Protein AF-A0A1Q7L6Z7-F1 (afdb_monomer)

Secondary structure (DSSP, 8-state):
-EEEEPPPGGG-EEEEEETTEEEEEESS-SS-SS---EEEE---S-HHHHHHHHTTS--SSSS-------PPP-GGGGGGGS-HHHHHHHHHHHHHHHHTT-

Sequence (102 aa):
LAAEGLHPTSKAKRVRFSGNQKTVIDGPFAETKELIAGFWLWQVKSMEEALEWVKRCPNPHKDEGEIEIRPVFEAADFGPELTPELREQEERLRKRAAAKKA

Structure (mmCIF, N/CA/C/O backbone):
data_AF-A0A1Q7L6Z7-F1
#
_entry.id   AF-A0A1Q7L6Z7-F1
#
loop_
_atom_site.group_PDB
_atom_site.id
_atom_site.type_symbol
_atom_site.label_atom_id
_atom_site.label_alt_id
_atom_site.label_comp_id
_atom_site.label_asym_id
_atom_site.label_entity_id
_atom_site.label_seq_id
_atom_site.pdbx_PDB_ins_code
_atom_site.Cartn_x
_atom_site.Cartn_y
_atom_site.Cartn_z
_atom_site.occupancy
_atom_site.B_iso_or_equiv
_atom_site.auth_seq_id
_atom_site.auth_comp_id
_atom_site.auth_asym_id
_atom_site.auth_atom_id
_atom_site.pdbx_PDB_model_num
ATOM 1 N N . LEU A 1 1 ? -7.164 -9.293 6.575 1.00 89.69 1 LEU A N 1
ATOM 2 C CA . LEU A 1 1 ? -8.158 -8.787 5.597 1.00 89.69 1 LEU A CA 1
ATOM 3 C C . LEU A 1 1 ? -7.873 -9.326 4.198 1.00 89.69 1 LEU A C 1
ATOM 5 O O . LEU A 1 1 ? -8.789 -9.829 3.568 1.00 89.69 1 LEU A O 1
ATOM 9 N N . ALA A 1 2 ? -6.626 -9.256 3.730 1.00 93.25 2 ALA A N 1
ATOM 10 C CA . ALA A 1 2 ? -6.158 -9.913 2.507 1.00 93.25 2 ALA A CA 1
ATOM 11 C C . ALA A 1 2 ? -4.643 -10.145 2.609 1.00 93.25 2 ALA A C 1
ATOM 13 O O . ALA A 1 2 ? -3.979 -9.428 3.361 1.00 93.25 2 ALA A O 1
ATOM 14 N N . ALA A 1 3 ? -4.108 -11.121 1.882 1.00 92.25 3 ALA A N 1
ATOM 15 C CA . ALA A 1 3 ? -2.673 -11.359 1.791 1.00 92.25 3 ALA A CA 1
ATOM 16 C C . ALA A 1 3 ? -2.371 -12.126 0.505 1.00 92.25 3 ALA A C 1
ATOM 18 O O . ALA A 1 3 ? -2.748 -13.285 0.403 1.00 92.25 3 ALA A O 1
ATOM 19 N N . GLU A 1 4 ? -1.720 -11.485 -0.464 1.00 94.00 4 GLU A N 1
ATOM 20 C CA . GLU A 1 4 ? -1.500 -12.084 -1.783 1.00 94.00 4 GLU A CA 1
ATOM 21 C C . GLU A 1 4 ? -0.127 -11.724 -2.349 1.00 94.00 4 GLU A C 1
ATOM 23 O O . GLU A 1 4 ? 0.362 -10.598 -2.202 1.00 94.00 4 GLU A O 1
ATOM 28 N N . GLY A 1 5 ? 0.479 -12.695 -3.035 1.00 91.88 5 GLY A N 1
ATOM 29 C CA . GLY A 1 5 ? 1.657 -12.481 -3.868 1.00 91.88 5 GLY A CA 1
ATOM 30 C C . GLY A 1 5 ? 1.265 -11.957 -5.248 1.00 91.88 5 GLY A C 1
ATOM 31 O O . GLY A 1 5 ? 0.221 -12.313 -5.796 1.00 91.88 5 GLY A O 1
ATOM 32 N N . LEU A 1 6 ? 2.113 -11.119 -5.832 1.00 92.56 6 LEU A N 1
ATOM 33 C CA . LEU A 1 6 ? 1.932 -10.590 -7.177 1.00 92.56 6 LEU A CA 1
ATOM 34 C C . LEU A 1 6 ? 2.806 -11.353 -8.172 1.00 92.56 6 LEU A C 1
ATOM 36 O O . LEU A 1 6 ? 3.925 -11.773 -7.879 1.00 92.56 6 LEU A O 1
ATOM 40 N N . HIS A 1 7 ? 2.302 -11.510 -9.395 1.00 92.31 7 HIS A N 1
ATOM 41 C CA . HIS A 1 7 ? 3.134 -11.980 -10.497 1.00 92.31 7 HIS A CA 1
ATOM 42 C C . HIS A 1 7 ? 4.248 -10.972 -10.828 1.00 92.31 7 HIS A C 1
ATOM 44 O O . HIS A 1 7 ? 4.091 -9.777 -10.569 1.00 92.31 7 HIS A O 1
ATOM 50 N N . PRO A 1 8 ? 5.343 -11.422 -11.476 1.00 90.06 8 PRO A N 1
ATOM 51 C CA . PRO A 1 8 ? 6.403 -10.529 -11.928 1.00 90.06 8 PRO A CA 1
ATOM 52 C C . PRO A 1 8 ? 5.861 -9.356 -12.750 1.00 90.06 8 PRO A C 1
ATOM 54 O O . PRO A 1 8 ? 4.976 -9.532 -13.591 1.00 90.06 8 PRO A O 1
ATOM 57 N N . THR A 1 9 ? 6.438 -8.166 -12.559 1.00 90.31 9 THR A N 1
ATOM 58 C CA . THR A 1 9 ? 5.991 -6.925 -13.222 1.00 90.31 9 THR A CA 1
ATOM 59 C C . THR A 1 9 ? 6.041 -6.993 -14.758 1.00 90.31 9 THR A C 1
ATOM 61 O O . THR A 1 9 ? 5.297 -6.288 -15.430 1.00 90.31 9 THR A O 1
ATOM 64 N N . SER A 1 10 ? 6.818 -7.911 -15.343 1.00 91.19 10 SER A N 1
ATOM 65 C CA . SER A 1 10 ? 6.800 -8.201 -16.786 1.00 91.19 10 SER A CA 1
ATOM 66 C C . SER A 1 10 ? 5.444 -8.704 -17.303 1.00 91.19 10 SER A C 1
ATOM 68 O O . SER A 1 10 ? 5.175 -8.620 -18.497 1.00 91.19 10 SER A O 1
ATOM 70 N N . LYS A 1 11 ? 4.566 -9.198 -16.421 1.00 93.62 11 LYS A N 1
ATOM 71 C CA . LYS A 1 11 ? 3.179 -9.576 -16.739 1.00 93.62 11 LYS A CA 1
ATOM 72 C C . LYS A 1 11 ? 2.163 -8.473 -16.418 1.00 93.62 11 LYS A C 1
ATOM 74 O O . LYS A 1 11 ? 0.969 -8.668 -16.636 1.00 93.62 11 LYS A O 1
ATOM 79 N N . ALA A 1 12 ? 2.603 -7.339 -15.876 1.00 93.31 12 ALA A N 1
ATOM 80 C CA . ALA A 1 12 ? 1.715 -6.253 -15.487 1.00 93.31 12 ALA A CA 1
ATOM 81 C C . ALA A 1 12 ? 1.263 -5.418 -16.695 1.00 93.31 12 ALA A C 1
ATOM 83 O O . ALA A 1 12 ? 1.924 -5.354 -17.732 1.00 93.31 12 ALA A O 1
ATOM 84 N N . LYS A 1 13 ? 0.138 -4.723 -16.524 1.00 94.62 13 LYS A N 1
ATOM 85 C CA . LYS A 1 13 ? -0.331 -3.650 -17.406 1.00 94.62 13 LYS A CA 1
ATOM 86 C C . LYS A 1 13 ? -0.503 -2.397 -16.557 1.00 94.62 13 LYS A C 1
ATOM 88 O O . LYS A 1 13 ? -1.080 -2.460 -15.474 1.00 94.62 13 LYS A O 1
ATOM 93 N N . ARG A 1 14 ? -0.018 -1.258 -17.036 1.00 92.69 14 ARG A N 1
ATOM 94 C CA . ARG A 1 14 ? -0.175 0.047 -16.383 1.00 92.69 14 ARG A CA 1
ATOM 95 C C . ARG A 1 14 ? -1.107 0.907 -17.216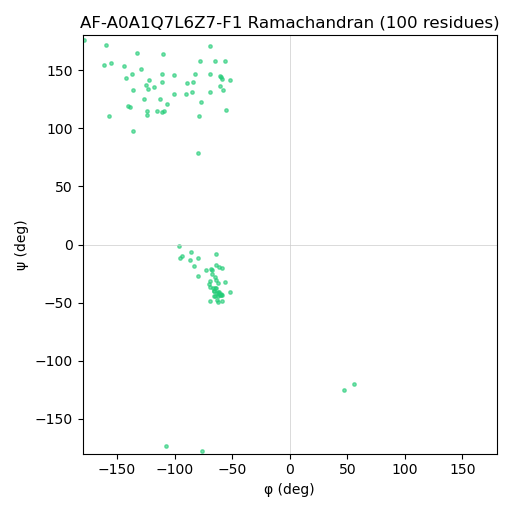 1.00 92.69 14 ARG A C 1
ATOM 97 O O . ARG A 1 14 ? -1.009 0.912 -18.436 1.00 92.69 14 ARG A O 1
ATOM 104 N N . VAL A 1 15 ? -1.985 1.659 -16.564 1.00 94.94 15 VAL A N 1
ATOM 105 C CA . VAL A 1 15 ? -2.862 2.619 -17.242 1.00 94.94 15 VAL A CA 1
ATOM 106 C C . VAL A 1 15 ? -2.428 4.022 -16.853 1.00 94.94 15 VAL A C 1
ATOM 108 O O . VAL A 1 15 ? -2.520 4.404 -15.689 1.00 94.94 15 VAL A O 1
ATOM 111 N N . ARG A 1 16 ? -1.929 4.787 -17.824 1.00 94.50 16 ARG A N 1
ATOM 112 C CA . ARG A 1 16 ? -1.591 6.201 -17.649 1.00 94.50 16 ARG A CA 1
ATOM 113 C C . ARG A 1 16 ? -2.808 7.052 -17.983 1.00 94.50 16 ARG A C 1
ATOM 115 O O . ARG A 1 16 ? -3.382 6.903 -19.059 1.00 94.50 16 ARG A O 1
ATOM 122 N N . PHE A 1 17 ? -3.145 7.967 -17.082 1.00 96.44 17 PHE A N 1
ATOM 123 C CA . PHE A 1 17 ? -4.187 8.967 -17.283 1.00 96.44 17 PHE A CA 1
ATOM 124 C C . PHE A 1 17 ? -3.539 10.305 -17.651 1.00 96.44 17 PHE A C 1
ATOM 126 O O . PHE A 1 17 ? -2.614 10.749 -16.973 1.00 96.44 17 PHE A O 1
ATOM 133 N N . SER A 1 18 ? -4.001 10.936 -18.729 1.00 95.38 18 SER A N 1
ATOM 134 C CA . SER A 1 18 ? -3.597 12.289 -19.132 1.00 95.38 18 SER A CA 1
ATOM 135 C C . SER A 1 18 ? -4.844 13.061 -19.553 1.00 95.38 18 SER A C 1
ATOM 137 O O . SER A 1 18 ? -5.380 12.862 -20.645 1.00 95.38 18 SER A O 1
ATOM 139 N N . GLY A 1 19 ? -5.384 13.861 -18.629 1.00 94.75 19 GLY A N 1
ATOM 140 C CA . GLY A 1 19 ? -6.726 14.426 -18.767 1.00 94.75 19 GLY A CA 1
ATOM 141 C C . GLY A 1 19 ? -7.766 13.320 -18.982 1.00 94.75 19 GLY A C 1
ATOM 142 O O . GLY A 1 19 ? -7.893 12.408 -18.167 1.00 94.75 19 GLY A O 1
ATOM 143 N N . ASN A 1 20 ? -8.466 13.374 -20.117 1.00 95.38 20 ASN A N 1
ATOM 144 C CA . ASN A 1 20 ? -9.470 12.373 -20.497 1.00 95.38 20 ASN A CA 1
ATOM 145 C C . ASN A 1 20 ? -8.883 11.141 -21.212 1.00 95.38 20 ASN A C 1
ATOM 147 O O . ASN A 1 20 ? -9.611 10.181 -21.474 1.00 95.38 20 ASN A O 1
ATOM 151 N N . GLN A 1 21 ? -7.586 11.144 -21.540 1.00 96.19 21 GLN A N 1
ATOM 152 C CA . GLN A 1 21 ? -6.930 10.035 -22.226 1.00 96.19 21 GLN A CA 1
ATOM 153 C C . GLN A 1 21 ? -6.478 8.951 -21.242 1.00 96.19 21 GLN A C 1
ATOM 155 O O . GLN A 1 21 ? -5.947 9.243 -20.169 1.00 96.19 21 GLN A O 1
ATOM 160 N N . LYS A 1 22 ? -6.657 7.687 -21.645 1.00 97.88 22 LYS A N 1
ATOM 161 C CA . LYS A 1 22 ? -6.209 6.493 -20.919 1.00 97.88 22 LYS A CA 1
ATOM 162 C C . LYS A 1 22 ? -5.329 5.657 -21.843 1.00 97.88 22 LYS A C 1
ATOM 164 O O . LYS A 1 22 ? -5.823 5.134 -22.838 1.00 97.88 22 LYS A O 1
ATOM 169 N N . THR A 1 23 ? -4.052 5.516 -21.509 1.00 96.94 23 THR A N 1
ATOM 170 C CA . THR A 1 23 ? -3.089 4.741 -22.304 1.00 96.94 23 THR A CA 1
ATOM 171 C C . THR A 1 23 ? -2.652 3.511 -21.529 1.00 96.94 23 THR A C 1
ATOM 173 O O . THR A 1 23 ? -2.170 3.632 -20.402 1.00 96.94 23 THR A O 1
ATOM 176 N N . VAL A 1 24 ? -2.805 2.332 -22.132 1.00 96.44 24 VAL A N 1
ATOM 177 C CA . VAL A 1 24 ? -2.303 1.072 -21.574 1.00 96.44 24 VAL A CA 1
ATOM 178 C C . VAL A 1 24 ? -0.843 0.898 -21.976 1.00 96.44 24 VAL A C 1
ATOM 180 O O . VAL A 1 24 ? -0.488 1.069 -23.138 1.00 96.44 24 VAL A O 1
ATOM 183 N N . ILE A 1 25 ? -0.001 0.583 -21.000 1.00 94.44 25 ILE A N 1
ATOM 184 C CA . ILE A 1 25 ? 1.436 0.386 -21.153 1.00 94.44 25 ILE A CA 1
ATOM 185 C C . ILE A 1 25 ? 1.772 -0.977 -20.563 1.00 94.44 25 ILE A C 1
ATOM 187 O O . ILE A 1 25 ? 1.470 -1.247 -19.397 1.00 94.44 25 ILE A O 1
ATOM 191 N N . ASP A 1 26 ? 2.411 -1.820 -21.360 1.00 93.81 26 ASP A N 1
ATOM 192 C CA . ASP A 1 26 ? 2.868 -3.126 -20.905 1.00 93.81 26 ASP A CA 1
ATOM 193 C C . ASP A 1 26 ? 4.020 -2.981 -19.906 1.00 93.81 26 ASP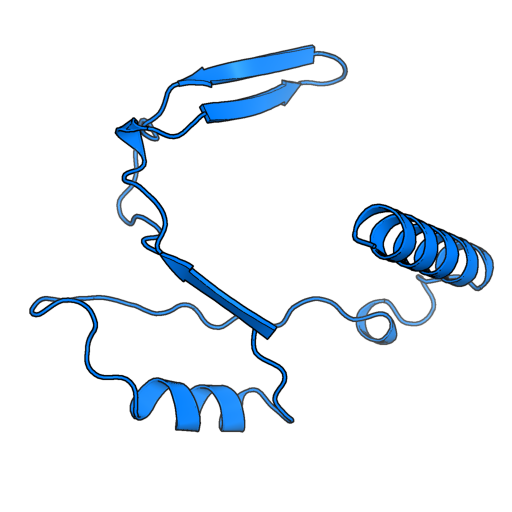 A C 1
ATOM 195 O O . ASP A 1 26 ? 4.800 -2.025 -19.952 1.00 93.81 26 ASP A O 1
ATOM 199 N N . GLY A 1 27 ? 4.075 -3.900 -18.945 1.00 87.81 27 GLY A N 1
ATOM 200 C CA . GLY A 1 27 ? 5.184 -3.996 -18.010 1.00 87.81 27 GLY A CA 1
ATOM 201 C C . GLY A 1 27 ? 6.481 -4.479 -18.678 1.00 87.81 27 GLY A C 1
ATOM 202 O O . GLY A 1 27 ? 6.460 -4.941 -19.820 1.00 87.81 27 GLY A O 1
ATOM 203 N N . PRO A 1 28 ? 7.615 -4.422 -17.959 1.00 88.75 28 PRO A N 1
ATOM 204 C CA . PRO A 1 28 ? 7.759 -3.936 -16.586 1.00 88.75 28 PRO A CA 1
ATOM 205 C C . PRO A 1 28 ? 7.715 -2.398 -16.493 1.00 88.75 28 PRO A C 1
ATOM 207 O O . PRO A 1 28 ? 7.514 -1.679 -17.476 1.00 88.75 28 PRO A O 1
ATOM 210 N N . PHE A 1 29 ? 7.892 -1.858 -15.289 1.00 80.94 29 PHE A N 1
ATOM 211 C CA . PHE A 1 29 ? 8.351 -0.474 -15.176 1.00 80.94 29 PHE A CA 1
ATOM 212 C C . PHE A 1 29 ? 9.707 -0.317 -15.886 1.00 80.94 29 PHE A C 1
ATOM 214 O O . PHE A 1 29 ? 10.538 -1.217 -15.835 1.00 80.94 29 PHE A O 1
ATOM 221 N N . ALA A 1 30 ? 9.915 0.821 -16.556 1.00 73.50 30 ALA A N 1
ATOM 222 C CA . ALA A 1 30 ? 11.151 1.080 -17.299 1.00 73.50 30 ALA A CA 1
ATOM 223 C C . ALA A 1 30 ? 12.366 1.273 -16.372 1.00 73.50 30 ALA A C 1
ATOM 225 O O . ALA A 1 30 ? 13.473 0.896 -16.733 1.00 73.50 30 ALA A O 1
ATOM 226 N N . GLU A 1 31 ? 12.144 1.808 -15.169 1.00 71.12 31 GLU A N 1
ATOM 227 C CA . GLU A 1 31 ? 13.149 1.966 -14.121 1.00 71.12 31 GLU A CA 1
ATOM 228 C C . GLU A 1 31 ? 12.515 1.600 -12.780 1.00 71.12 31 GLU A C 1
ATOM 230 O O . GLU A 1 31 ? 11.552 2.241 -12.353 1.00 71.12 31 GLU A O 1
ATOM 235 N N . THR A 1 32 ? 13.036 0.572 -12.115 1.00 67.88 32 THR A N 1
ATOM 236 C CA . THR A 1 32 ? 12.687 0.249 -10.725 1.00 67.88 32 THR A CA 1
ATOM 237 C C . THR A 1 32 ? 13.931 -0.197 -9.996 1.00 67.88 32 THR A C 1
ATOM 239 O O . THR A 1 32 ? 14.534 -1.199 -10.375 1.00 67.88 32 THR A O 1
ATOM 242 N N . LYS A 1 33 ? 14.292 0.536 -8.942 1.00 73.25 33 LYS A N 1
ATOM 243 C CA . LYS A 1 33 ? 15.282 0.069 -7.967 1.00 73.25 33 LYS A CA 1
ATOM 244 C C . LYS A 1 33 ? 14.712 -1.073 -7.123 1.00 73.25 33 LYS A C 1
ATOM 246 O O . LYS A 1 33 ? 15.432 -2.005 -6.801 1.00 73.25 33 LYS A O 1
ATOM 251 N N . GLU A 1 34 ? 13.409 -1.025 -6.852 1.00 80.56 34 GLU A N 1
ATOM 252 C CA . GLU A 1 34 ? 12.691 -1.967 -5.992 1.00 80.56 34 GLU A CA 1
ATOM 253 C C . GLU A 1 34 ? 11.348 -2.347 -6.628 1.00 80.56 34 GLU A C 1
ATOM 255 O O . GLU A 1 34 ? 10.718 -1.543 -7.325 1.00 80.56 34 GLU A O 1
ATOM 260 N N . LEU A 1 35 ? 10.911 -3.588 -6.408 1.00 85.81 35 LEU A N 1
ATOM 261 C CA . LEU A 1 35 ? 9.668 -4.137 -6.947 1.00 85.81 35 LEU A CA 1
ATOM 262 C C . LEU A 1 35 ? 8.789 -4.676 -5.820 1.00 85.81 35 LEU A C 1
ATOM 264 O O . LEU A 1 35 ? 9.256 -5.396 -4.944 1.00 85.81 35 LEU A O 1
ATOM 268 N N . ILE A 1 36 ? 7.490 -4.387 -5.894 1.00 89.00 36 ILE A N 1
ATOM 269 C CA . ILE A 1 36 ? 6.504 -4.909 -4.944 1.00 89.00 36 ILE A CA 1
ATOM 270 C C . ILE A 1 36 ? 6.164 -6.354 -5.326 1.00 89.00 36 ILE A C 1
ATOM 272 O O . ILE A 1 36 ? 5.519 -6.599 -6.347 1.00 89.00 36 ILE A O 1
ATOM 276 N N . ALA A 1 37 ? 6.589 -7.305 -4.494 1.00 89.44 37 ALA A N 1
ATOM 277 C CA . ALA A 1 37 ? 6.343 -8.735 -4.695 1.00 89.44 37 ALA A CA 1
ATOM 278 C C . ALA A 1 37 ? 4.960 -9.198 -4.203 1.00 89.44 37 ALA A C 1
ATOM 280 O O . ALA A 1 37 ? 4.483 -10.259 -4.600 1.00 89.44 37 ALA A O 1
ATOM 281 N N . GLY A 1 38 ? 4.305 -8.425 -3.339 1.00 91.56 38 GLY A N 1
ATOM 282 C CA . GLY A 1 38 ? 3.059 -8.807 -2.680 1.00 91.56 38 GLY A CA 1
ATOM 283 C C . GLY A 1 38 ? 2.540 -7.699 -1.777 1.00 91.56 38 GLY A C 1
ATOM 284 O O . GLY A 1 38 ? 3.191 -6.670 -1.607 1.00 91.56 38 GLY A O 1
ATOM 285 N N . PHE A 1 39 ? 1.368 -7.917 -1.189 1.00 93.94 39 PHE A N 1
ATOM 286 C CA . PHE A 1 39 ? 0.841 -7.033 -0.155 1.00 93.94 39 PHE A CA 1
ATOM 287 C C . PHE A 1 39 ? 0.078 -7.823 0.903 1.00 93.94 39 PHE A C 1
ATOM 289 O O . PHE A 1 39 ? -0.519 -8.867 0.623 1.00 93.94 39 PHE A O 1
ATOM 296 N N . TRP A 1 40 ? 0.030 -7.260 2.105 1.00 94.31 40 TRP A N 1
ATOM 297 C CA . TRP A 1 40 ? -0.872 -7.689 3.162 1.00 94.31 40 TRP A CA 1
ATOM 298 C C . TRP A 1 40 ? -1.744 -6.521 3.590 1.00 94.31 40 TRP A C 1
ATOM 300 O O . TRP A 1 40 ? -1.292 -5.382 3.664 1.00 94.31 40 TRP A O 1
ATOM 310 N N . LEU A 1 41 ? -3.007 -6.817 3.879 1.00 96.06 41 LEU A N 1
ATOM 311 C CA . LEU A 1 41 ? -3.931 -5.874 4.485 1.00 96.06 41 LEU A CA 1
ATOM 312 C C . LEU A 1 41 ? -4.326 -6.389 5.867 1.00 96.06 41 LEU A C 1
ATOM 314 O O . LEU A 1 41 ? -4.985 -7.435 6.015 1.00 96.06 41 LEU A O 1
ATOM 318 N N . TRP A 1 42 ? -3.916 -5.633 6.875 1.00 95.12 42 TRP A N 1
ATOM 319 C CA . TRP A 1 42 ? -4.106 -5.940 8.283 1.00 95.12 42 TRP A CA 1
ATOM 320 C C . TRP A 1 42 ? -5.091 -4.970 8.922 1.00 95.12 42 TRP A C 1
ATOM 322 O O . TRP A 1 42 ? -5.148 -3.803 8.553 1.00 95.12 42 TRP A O 1
ATOM 332 N N . GLN A 1 43 ? -5.851 -5.475 9.892 1.00 95.75 43 GLN A N 1
ATOM 333 C CA . GLN A 1 43 ? -6.538 -4.645 10.872 1.00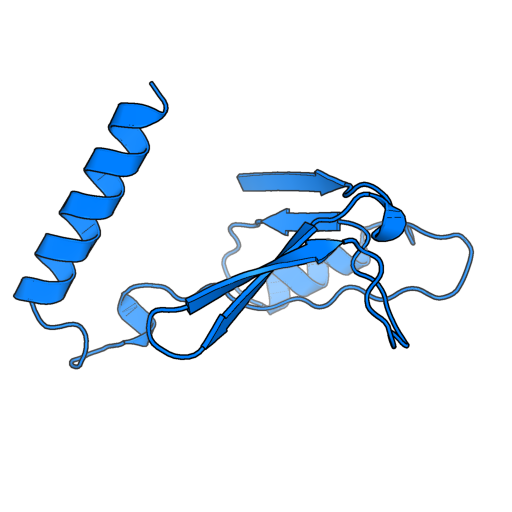 95.75 43 GLN A CA 1
ATOM 334 C C . GLN A 1 43 ? -5.820 -4.875 12.195 1.00 95.75 43 GLN A C 1
ATOM 336 O O . GLN A 1 43 ? -5.827 -5.991 12.710 1.00 95.75 43 GLN A O 1
ATOM 341 N N . VAL A 1 44 ? -5.185 -3.833 12.706 1.00 96.00 44 VAL A N 1
ATOM 342 C CA . VAL A 1 44 ? -4.457 -3.830 13.978 1.00 96.00 44 VAL A CA 1
ATOM 343 C C . VAL A 1 44 ? -4.873 -2.598 14.770 1.00 96.00 44 VAL A C 1
ATOM 345 O O . VAL A 1 44 ? -5.502 -1.690 14.226 1.00 96.00 44 VAL A O 1
ATOM 348 N N . LYS A 1 45 ? -4.559 -2.577 16.061 1.00 95.50 45 LYS A N 1
ATOM 349 C CA . LYS A 1 45 ? -4.905 -1.487 16.975 1.00 95.50 45 LYS A CA 1
ATOM 350 C C . LYS A 1 45 ? -3.962 -0.295 16.843 1.00 95.50 45 LYS A C 1
ATOM 352 O O . LYS A 1 45 ? -4.372 0.816 17.157 1.00 95.50 45 LYS A O 1
ATOM 357 N N . SER A 1 46 ? -2.715 -0.516 16.417 1.00 96.06 46 SER A N 1
ATOM 358 C CA . SER A 1 46 ? -1.727 0.550 16.233 1.00 96.06 46 SER A CA 1
ATOM 359 C C . SER A 1 46 ? -0.578 0.151 15.297 1.00 96.06 46 SER A C 1
ATOM 361 O O . SER A 1 46 ? -0.444 -1.011 14.901 1.00 96.06 46 SER A O 1
ATOM 363 N N . MET A 1 47 ? 0.270 1.127 14.954 1.00 96.75 47 MET A N 1
ATOM 364 C CA . MET A 1 47 ? 1.494 0.894 14.181 1.00 96.75 47 MET A CA 1
ATOM 365 C C . MET A 1 47 ? 2.486 0.012 14.950 1.00 96.75 47 MET A C 1
ATOM 367 O O . MET A 1 47 ? 3.120 -0.861 14.366 1.00 96.75 47 MET A O 1
ATOM 371 N N . GLU A 1 48 ? 2.592 0.185 16.265 1.00 97.69 48 GLU A N 1
ATOM 372 C CA . GLU A 1 48 ? 3.465 -0.619 17.123 1.00 97.69 48 GLU A CA 1
ATOM 373 C C . GLU A 1 48 ? 3.069 -2.096 17.069 1.00 97.69 48 GLU A C 1
ATOM 375 O O . GLU A 1 48 ? 3.934 -2.950 16.887 1.00 97.69 48 GLU A O 1
ATOM 380 N N . GLU A 1 49 ? 1.766 -2.397 17.119 1.00 97.12 49 GLU A N 1
ATOM 381 C CA . GLU A 1 49 ? 1.275 -3.766 16.946 1.00 97.12 49 GLU A CA 1
ATOM 382 C C . GLU A 1 49 ? 1.648 -4.319 15.558 1.00 97.12 49 GLU A C 1
ATOM 384 O O . GLU A 1 49 ? 2.125 -5.450 15.457 1.00 97.12 49 GLU A O 1
ATOM 389 N N . ALA A 1 50 ? 1.512 -3.525 14.486 1.00 96.88 50 ALA A N 1
ATOM 390 C CA . ALA A 1 50 ? 1.936 -3.941 13.143 1.0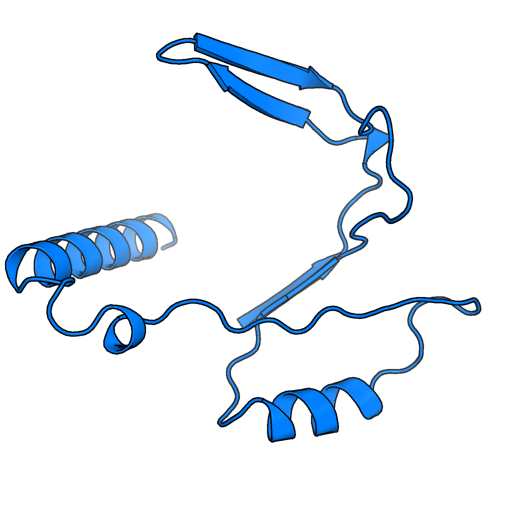0 96.88 50 ALA A CA 1
ATOM 391 C C . ALA A 1 50 ? 3.434 -4.289 13.090 1.00 96.88 50 ALA A C 1
ATOM 393 O O . ALA A 1 50 ? 3.826 -5.299 12.500 1.00 96.88 50 ALA A O 1
ATOM 394 N N . LEU A 1 51 ? 4.270 -3.468 13.732 1.00 96.62 51 LEU A N 1
ATOM 395 C CA . LEU A 1 51 ? 5.719 -3.656 13.793 1.00 96.62 51 LEU A CA 1
ATOM 396 C C . LEU A 1 51 ? 6.114 -4.874 14.637 1.00 96.62 51 LEU A C 1
ATOM 398 O O . LEU A 1 51 ? 7.065 -5.580 14.303 1.00 96.62 51 LEU A O 1
ATOM 402 N N . GLU A 1 52 ? 5.404 -5.151 15.728 1.00 95.94 52 GLU A N 1
ATOM 403 C CA . GLU A 1 52 ? 5.608 -6.373 16.510 1.00 95.94 52 GLU A CA 1
ATOM 404 C C . GLU A 1 52 ? 5.251 -7.626 15.710 1.00 95.94 52 GLU A C 1
ATOM 406 O O . GLU A 1 52 ? 5.946 -8.641 15.808 1.00 95.94 52 GLU A O 1
ATOM 411 N N . TRP A 1 53 ? 4.197 -7.555 14.896 1.00 94.19 53 TRP A N 1
ATOM 412 C CA . TRP A 1 53 ? 3.795 -8.652 14.024 1.00 94.19 53 TRP A CA 1
ATOM 413 C C . TRP A 1 53 ? 4.786 -8.893 12.890 1.00 94.19 53 TRP A C 1
ATOM 415 O O . TRP A 1 53 ? 5.204 -10.036 12.699 1.00 94.19 53 TRP A O 1
ATOM 425 N N . VAL A 1 54 ? 5.208 -7.851 12.164 1.00 93.56 54 VAL A N 1
ATOM 426 C CA . VAL A 1 54 ? 6.095 -8.024 10.999 1.00 93.56 54 VAL A CA 1
ATOM 427 C C . VAL A 1 54 ? 7.443 -8.633 11.384 1.00 93.56 54 VAL A C 1
ATOM 429 O O . VAL A 1 54 ? 7.974 -9.455 10.646 1.00 93.56 54 VAL A O 1
ATOM 432 N N . LYS A 1 55 ? 7.959 -8.327 12.582 1.00 92.75 55 LYS A N 1
ATOM 433 C CA . LYS A 1 55 ? 9.218 -8.890 13.102 1.00 92.75 55 LYS A CA 1
ATOM 434 C C . LYS A 1 55 ? 9.168 -10.403 13.332 1.00 92.75 55 LYS A C 1
ATOM 436 O O . LYS A 1 55 ? 10.213 -11.029 13.469 1.00 92.75 55 LYS A O 1
ATOM 441 N N . ARG A 1 56 ? 7.971 -10.995 13.396 1.00 90.94 56 ARG A N 1
ATOM 442 C CA . ARG A 1 56 ? 7.777 -12.451 13.496 1.00 90.94 56 ARG A CA 1
ATOM 443 C C . ARG A 1 56 ? 7.751 -13.125 12.127 1.00 90.94 56 ARG A C 1
ATOM 445 O O . ARG A 1 56 ? 7.798 -14.351 12.062 1.00 90.94 56 ARG A O 1
ATOM 452 N N . CYS A 1 57 ? 7.632 -12.353 11.048 1.00 84.44 57 CYS A N 1
ATOM 453 C CA . CYS A 1 57 ? 7.647 -12.894 9.702 1.00 84.44 57 CYS A CA 1
ATOM 454 C C . CYS A 1 57 ? 9.053 -13.414 9.373 1.00 84.44 57 CYS A C 1
ATOM 456 O O . CYS A 1 57 ? 10.025 -12.678 9.563 1.00 84.44 57 CYS A O 1
ATOM 458 N N . PRO A 1 58 ? 9.197 -14.647 8.853 1.00 81.44 58 PRO A N 1
ATOM 459 C CA . PRO A 1 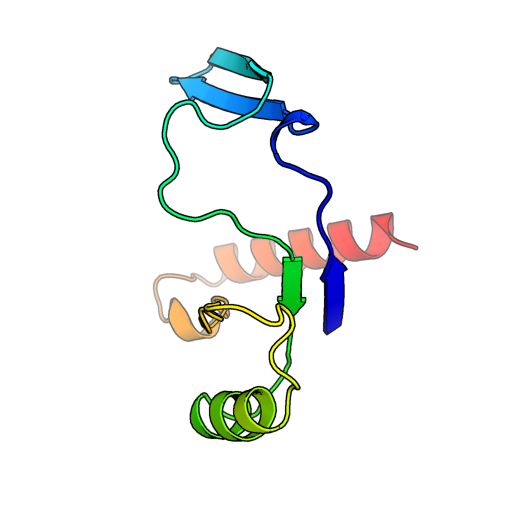58 ? 10.468 -15.060 8.274 1.00 81.44 58 PRO A CA 1
ATOM 460 C C . PRO A 1 58 ? 10.818 -14.118 7.120 1.00 81.44 58 PRO A C 1
ATOM 462 O O . PRO A 1 58 ? 9.916 -13.687 6.400 1.00 81.44 58 PRO A O 1
ATOM 465 N N . ASN A 1 59 ? 12.105 -13.811 6.929 1.00 77.00 59 ASN A N 1
ATOM 466 C CA . ASN A 1 59 ? 12.522 -13.034 5.764 1.00 77.00 59 ASN A CA 1
ATOM 467 C C . ASN A 1 59 ? 12.021 -13.759 4.492 1.00 77.00 59 ASN A C 1
ATOM 469 O O . ASN A 1 59 ? 12.406 -14.915 4.274 1.00 77.00 59 ASN A O 1
ATOM 473 N N . PRO A 1 60 ? 11.114 -13.147 3.702 1.00 67.88 60 PRO A N 1
ATOM 474 C CA . PRO A 1 60 ? 10.463 -13.823 2.581 1.00 67.88 60 PRO A CA 1
ATOM 475 C C . PRO A 1 60 ? 11.437 -14.154 1.444 1.00 67.88 60 PRO A C 1
ATOM 477 O O . PRO A 1 60 ? 11.186 -15.076 0.666 1.00 67.88 60 PRO A O 1
ATOM 480 N N . HIS A 1 61 ? 12.563 -13.447 1.370 1.00 66.75 61 HIS A N 1
ATOM 481 C CA . HIS A 1 61 ? 13.636 -13.692 0.419 1.00 66.75 61 HIS A CA 1
ATOM 482 C C . HIS A 1 61 ? 14.889 -14.046 1.226 1.00 66.75 61 HIS A C 1
ATOM 484 O O . HIS A 1 61 ? 15.162 -13.435 2.246 1.00 66.75 61 HIS A O 1
ATOM 490 N N . LYS A 1 62 ? 15.654 -15.073 0.842 1.00 68.00 62 LYS A N 1
ATOM 491 C CA . LYS A 1 62 ? 16.880 -15.451 1.585 1.00 68.00 62 LYS A CA 1
ATOM 492 C C . LYS A 1 62 ? 17.968 -14.360 1.552 1.00 68.00 62 LYS A C 1
ATOM 494 O O . LYS A 1 62 ? 18.962 -14.487 2.260 1.00 68.00 62 LYS A O 1
ATOM 499 N N . ASP A 1 63 ? 17.738 -13.327 0.748 1.00 77.38 63 ASP A N 1
ATOM 500 C CA . ASP A 1 63 ? 18.572 -12.157 0.518 1.00 77.38 63 AS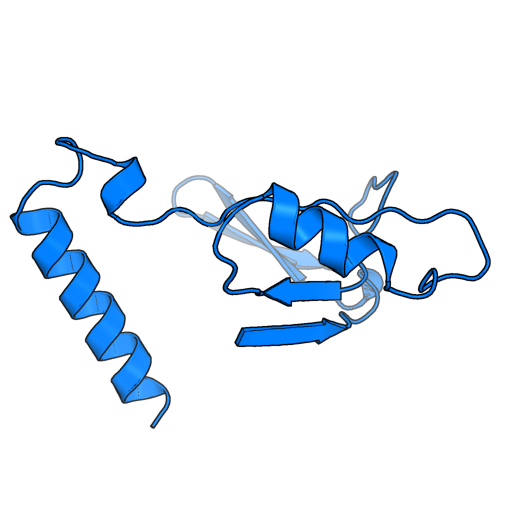P A CA 1
ATOM 501 C C . ASP A 1 63 ? 17.951 -10.908 1.183 1.00 77.38 63 ASP A C 1
ATOM 503 O O . ASP A 1 63 ? 16.970 -10.996 1.929 1.00 77.38 63 ASP A O 1
ATOM 507 N N . GLU A 1 64 ? 18.527 -9.731 0.937 1.00 80.50 64 GLU A N 1
ATOM 508 C CA . GLU A 1 64 ? 17.980 -8.460 1.420 1.00 80.50 64 GLU A CA 1
ATOM 509 C C . GLU A 1 64 ? 16.570 -8.211 0.863 1.00 80.50 64 GLU A C 1
ATOM 511 O O . GLU A 1 64 ? 16.284 -8.440 -0.315 1.00 80.50 64 GLU A O 1
ATOM 516 N N . GLY A 1 65 ? 15.673 -7.748 1.729 1.00 81.81 65 GLY A N 1
ATOM 517 C CA . GLY A 1 65 ? 14.293 -7.447 1.386 1.00 81.81 65 GLY A CA 1
ATOM 518 C C . GLY A 1 65 ? 13.666 -6.535 2.429 1.00 81.81 65 GLY A C 1
ATOM 519 O O . GLY A 1 65 ? 14.075 -6.521 3.590 1.00 81.81 65 GLY A O 1
ATOM 520 N N . GLU A 1 66 ? 12.660 -5.777 2.007 1.00 88.31 66 GLU A N 1
ATOM 521 C CA . GLU A 1 66 ? 12.005 -4.773 2.839 1.00 88.31 66 GLU A CA 1
ATOM 522 C C . GLU A 1 66 ? 10.485 -4.947 2.818 1.00 88.31 66 GLU A C 1
ATOM 524 O O . GLU A 1 66 ? 9.899 -5.428 1.845 1.00 88.31 66 GLU A O 1
ATOM 529 N N . ILE A 1 67 ? 9.837 -4.543 3.912 1.00 91.25 67 ILE A N 1
ATOM 530 C CA . ILE A 1 67 ? 8.380 -4.437 4.011 1.00 91.25 67 ILE A CA 1
ATOM 531 C C . ILE A 1 67 ? 8.056 -3.002 4.422 1.00 91.25 67 ILE A C 1
ATOM 533 O O . ILE A 1 67 ? 8.320 -2.602 5.556 1.00 91.25 67 ILE A O 1
ATOM 537 N N . GLU A 1 68 ? 7.447 -2.239 3.514 1.00 94.00 68 GLU A N 1
ATOM 538 C CA . GLU A 1 68 ? 6.847 -0.945 3.843 1.00 94.00 68 GLU A CA 1
ATOM 539 C C . GLU A 1 68 ? 5.504 -1.182 4.545 1.00 94.00 68 GLU A C 1
ATOM 541 O O . GLU A 1 68 ? 4.597 -1.809 3.991 1.00 94.00 68 GLU A O 1
ATOM 546 N N . ILE A 1 69 ? 5.357 -0.659 5.763 1.00 96.06 69 ILE A N 1
ATOM 547 C CA . ILE A 1 69 ? 4.086 -0.670 6.492 1.00 96.06 69 ILE A CA 1
ATOM 548 C C . ILE A 1 69 ? 3.515 0.739 6.473 1.00 96.06 69 ILE A C 1
ATOM 550 O O . ILE A 1 69 ? 4.130 1.679 6.976 1.00 96.06 69 ILE A O 1
ATOM 554 N N . ARG A 1 70 ? 2.309 0.877 5.919 1.00 97.19 70 ARG A N 1
ATOM 555 C CA . ARG A 1 70 ? 1.631 2.165 5.790 1.00 97.19 70 ARG A CA 1
ATOM 556 C C . ARG A 1 70 ? 0.156 2.058 6.182 1.00 97.19 70 ARG A C 1
ATOM 558 O O . ARG A 1 70 ? -0.514 1.135 5.714 1.00 97.19 70 ARG A O 1
ATOM 565 N N . PRO A 1 71 ? -0.368 2.985 7.006 1.00 96.38 71 PRO A N 1
ATOM 566 C CA . PRO A 1 71 ? -1.793 3.043 7.302 1.00 96.38 71 PRO A CA 1
ATOM 567 C C . PRO A 1 71 ? -2.618 3.283 6.036 1.00 96.38 71 PRO A C 1
ATOM 569 O O . PRO A 1 71 ? -2.206 4.016 5.131 1.00 96.38 71 PRO A O 1
ATOM 572 N N . VAL A 1 72 ? -3.799 2.673 5.986 1.00 95.81 72 VAL A N 1
ATOM 573 C CA . VAL A 1 72 ? -4.828 3.009 4.999 1.00 95.81 72 VAL A CA 1
ATOM 574 C C . VAL A 1 72 ? -5.692 4.113 5.590 1.00 95.81 72 VAL A C 1
ATOM 576 O O . VAL A 1 72 ? -6.028 4.046 6.766 1.00 95.81 72 VAL A O 1
ATOM 579 N N . PHE A 1 73 ? -6.059 5.101 4.773 1.00 92.31 73 PHE A N 1
ATOM 580 C CA . PHE A 1 73 ? -6.946 6.175 5.205 1.00 92.31 73 PHE A CA 1
ATOM 581 C C . PHE A 1 73 ? -8.296 5.644 5.698 1.00 92.31 73 PHE A C 1
ATOM 583 O O . PHE A 1 73 ? -8.969 4.871 5.007 1.00 92.31 73 PHE A O 1
ATOM 590 N N . GLU A 1 74 ? -8.723 6.143 6.848 1.00 88.38 74 GLU A N 1
ATOM 591 C CA . GLU A 1 74 ? -10.055 5.973 7.403 1.00 88.38 74 GLU A CA 1
ATOM 592 C C . GLU A 1 74 ? -10.833 7.294 7.371 1.00 88.38 74 GLU A C 1
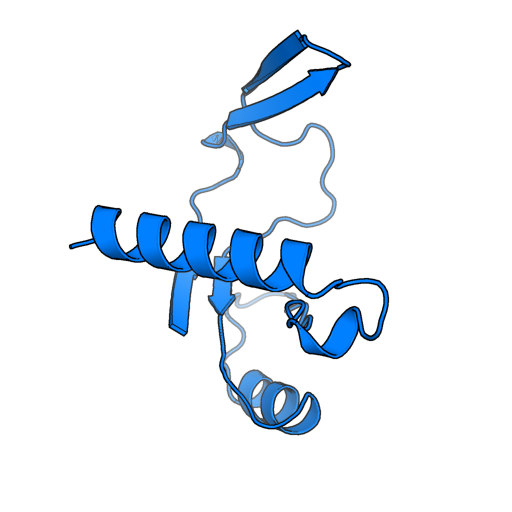ATOM 594 O O . GLU A 1 74 ? -10.281 8.379 7.204 1.00 88.38 74 GLU A O 1
ATOM 599 N N . ALA A 1 75 ? -12.156 7.219 7.545 1.00 86.44 75 ALA A N 1
ATOM 600 C CA . ALA A 1 75 ? -13.019 8.402 7.536 1.00 86.44 75 ALA A CA 1
ATOM 601 C C . ALA A 1 75 ? -12.596 9.455 8.579 1.00 86.44 75 ALA A C 1
ATOM 603 O O . ALA A 1 75 ? -12.751 10.653 8.346 1.00 86.44 75 ALA A O 1
ATOM 604 N N . ALA A 1 76 ? -12.041 9.008 9.710 1.00 86.44 76 ALA A N 1
ATOM 605 C CA . ALA A 1 76 ? -11.552 9.878 10.772 1.00 86.44 76 ALA A CA 1
ATOM 606 C C . ALA A 1 76 ? -10.377 10.769 10.329 1.00 86.44 76 ALA A C 1
ATOM 608 O O . ALA A 1 76 ? -10.279 11.901 10.801 1.00 86.44 76 ALA A O 1
ATOM 609 N N . ASP A 1 77 ? -9.546 10.315 9.385 1.00 90.81 77 ASP A N 1
ATOM 610 C CA . ASP A 1 77 ? -8.350 11.044 8.936 1.00 90.81 77 ASP A CA 1
ATOM 611 C C . ASP A 1 77 ? -8.684 12.326 8.162 1.00 90.81 77 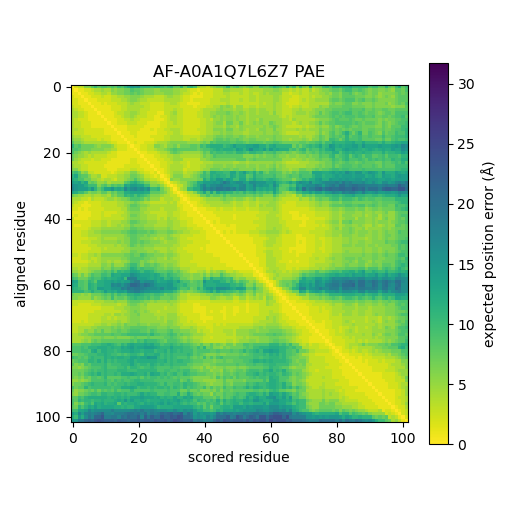ASP A C 1
ATOM 613 O O . ASP A 1 77 ? -7.863 13.235 8.058 1.00 90.81 77 ASP A O 1
ATOM 617 N N . PHE A 1 78 ? -9.900 12.418 7.622 1.00 89.62 78 PHE A N 1
ATOM 618 C CA . PHE A 1 78 ? -10.358 13.564 6.835 1.00 89.62 78 PHE A CA 1
ATOM 619 C C . PHE A 1 78 ? -11.108 14.611 7.671 1.00 89.62 78 PHE A C 1
ATOM 621 O O . PHE A 1 78 ? -11.396 15.701 7.178 1.00 89.62 78 PHE A O 1
ATOM 628 N N . GLY A 1 79 ? -11.436 14.301 8.931 1.00 88.88 79 GLY A N 1
ATOM 629 C CA . GLY A 1 79 ? -12.060 15.230 9.873 1.00 88.88 79 GLY A CA 1
ATOM 630 C C . GLY A 1 79 ? -13.263 16.005 9.293 1.00 88.88 79 GLY A C 1
ATOM 631 O O . GLY A 1 79 ? -14.227 15.381 8.835 1.00 88.88 79 GLY A O 1
ATOM 632 N N . PRO A 1 80 ? -13.257 17.354 9.339 1.00 88.19 80 PRO A N 1
ATOM 633 C CA . PRO A 1 80 ? -14.367 18.175 8.852 1.00 88.19 80 PRO A CA 1
ATOM 634 C C . PRO A 1 80 ? -14.478 18.226 7.320 1.00 88.19 80 PRO A C 1
ATOM 636 O O . PRO A 1 80 ? -15.571 18.477 6.818 1.00 88.19 80 PRO A O 1
ATOM 639 N N . GLU A 1 81 ? -13.396 17.953 6.582 1.00 91.50 81 GLU A N 1
ATOM 640 C CA . GLU A 1 81 ? -13.392 17.962 5.109 1.00 91.50 81 GLU A CA 1
ATOM 641 C C . GLU A 1 81 ? -14.239 16.825 4.532 1.00 91.50 81 GLU A C 1
ATOM 643 O O . GLU A 1 81 ? -14.797 16.928 3.439 1.00 91.50 81 GLU A O 1
ATOM 648 N N . LEU A 1 82 ? -14.402 15.741 5.295 1.00 90.00 82 LEU A N 1
ATOM 649 C CA . LEU A 1 82 ? -15.389 14.717 4.999 1.00 90.00 82 LEU A CA 1
ATOM 650 C C . LEU A 1 82 ? -16.768 15.185 5.478 1.00 90.00 82 LEU A C 1
ATOM 652 O O . LEU A 1 82 ? -17.251 14.777 6.544 1.00 90.00 82 LEU A O 1
ATOM 656 N N . THR A 1 83 ? -17.380 16.063 4.679 1.00 92.50 83 THR A N 1
ATOM 657 C CA . THR A 1 83 ? -18.719 16.611 4.934 1.00 92.50 83 THR A CA 1
ATOM 658 C C . THR A 1 83 ? -19.761 15.493 5.081 1.00 92.50 83 THR A C 1
ATOM 660 O O . THR A 1 83 ? -19.543 14.376 4.594 1.00 92.50 83 THR A O 1
ATOM 663 N N . PRO A 1 84 ? -20.910 15.746 5.735 1.00 91.25 84 PRO A N 1
ATOM 664 C CA . PRO A 1 84 ? -21.976 14.750 5.863 1.00 91.25 84 PRO A CA 1
ATOM 665 C C . PRO A 1 84 ? -22.390 14.128 4.520 1.00 91.25 84 PRO A C 1
ATOM 667 O O . PRO A 1 84 ? -22.524 12.911 4.417 1.00 91.25 84 PRO A O 1
ATOM 670 N N . GLU A 1 85 ? -22.485 14.938 3.465 1.00 92.94 85 GLU A N 1
ATOM 671 C CA . GLU A 1 85 ? -22.849 14.491 2.117 1.00 92.94 85 GLU A CA 1
ATOM 672 C C . GLU A 1 85 ? -21.786 13.556 1.524 1.00 92.94 85 GLU A C 1
ATOM 674 O O . GLU A 1 85 ? -22.114 12.546 0.892 1.00 92.94 85 GLU A O 1
ATOM 679 N N . LEU A 1 86 ? -20.502 13.862 1.747 1.00 91.62 86 LEU A N 1
ATOM 680 C CA . LEU A 1 86 ? -19.397 13.008 1.316 1.00 91.62 86 LEU A CA 1
ATOM 681 C C . LEU A 1 86 ? -19.380 11.679 2.080 1.00 91.62 86 LEU A C 1
ATOM 683 O O . LEU A 1 86 ? -19.126 10.646 1.460 1.00 91.62 86 LEU A O 1
ATOM 687 N N . ARG A 1 87 ? -19.716 11.671 3.380 1.00 87.19 87 ARG A N 1
ATOM 688 C CA . ARG A 1 87 ? -19.861 10.429 4.169 1.00 87.19 87 ARG A CA 1
ATOM 689 C C . ARG A 1 87 ? -20.974 9.549 3.623 1.00 87.19 87 ARG A C 1
ATOM 691 O O . ARG A 1 87 ? -20.748 8.373 3.360 1.00 87.19 87 ARG A O 1
ATOM 698 N N . GLU A 1 88 ? -22.153 10.116 3.384 1.00 91.06 88 GLU A N 1
ATOM 699 C CA . GLU A 1 88 ? -23.279 9.368 2.816 1.00 91.06 88 GLU A CA 1
ATOM 700 C C . GLU A 1 88 ? -22.950 8.811 1.425 1.00 91.06 88 GLU A C 1
ATOM 702 O O . GLU A 1 88 ? -23.290 7.669 1.089 1.00 91.06 88 GLU A O 1
ATOM 707 N N . GLN A 1 89 ? -22.261 9.602 0.596 1.00 90.62 89 GLN A N 1
ATOM 708 C CA . GLN A 1 89 ? -21.794 9.152 -0.709 1.00 90.62 89 GLN A CA 1
ATOM 709 C C . GLN A 1 89 ? -20.796 7.995 -0.590 1.00 90.62 89 GLN A C 1
ATOM 711 O O . GLN A 1 89 ? -20.905 7.026 -1.348 1.00 90.62 89 GLN A O 1
ATOM 716 N N . GLU A 1 90 ? -19.844 8.085 0.333 1.00 88.81 90 GLU A N 1
ATOM 717 C CA . GLU A 1 90 ? -18.830 7.066 0.598 1.00 88.81 90 GLU A CA 1
ATOM 718 C C . GLU A 1 90 ? -19.465 5.757 1.088 1.00 88.81 90 GLU A C 1
ATOM 720 O O . GLU A 1 90 ? -19.243 4.701 0.486 1.00 88.81 90 GLU A O 1
ATOM 725 N N . GLU A 1 91 ? -20.383 5.829 2.054 1.00 88.50 91 GLU A N 1
ATOM 726 C CA . GLU A 1 91 ? -21.142 4.675 2.539 1.00 88.50 91 GLU A CA 1
ATOM 727 C C . GLU A 1 91 ? -21.957 4.015 1.424 1.00 88.50 91 GLU A C 1
ATOM 729 O O . GLU A 1 91 ? -22.001 2.785 1.300 1.00 88.50 91 GLU A O 1
ATOM 734 N N . ARG 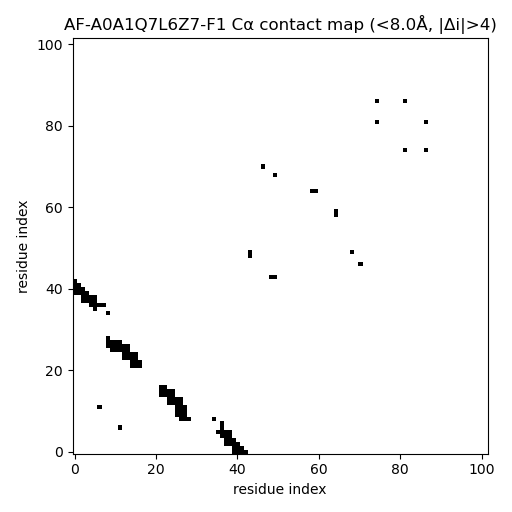A 1 92 ? -22.601 4.821 0.572 1.00 91.69 92 ARG A N 1
ATOM 735 C CA . ARG A 1 92 ? -23.349 4.322 -0.585 1.00 91.69 92 ARG A CA 1
ATOM 736 C C . ARG A 1 92 ? -22.433 3.595 -1.567 1.00 91.69 92 ARG A C 1
ATOM 738 O O . ARG A 1 92 ? -22.825 2.553 -2.099 1.00 91.69 92 ARG A O 1
ATOM 745 N N . LEU A 1 93 ? -21.230 4.116 -1.818 1.00 88.88 93 LEU A N 1
ATOM 746 C CA . LEU A 1 93 ? -20.231 3.458 -2.662 1.00 88.88 93 LEU A CA 1
ATOM 747 C C . LEU A 1 93 ? -19.759 2.140 -2.037 1.00 88.88 93 LEU A C 1
ATOM 749 O O . LEU A 1 93 ? -19.742 1.125 -2.737 1.00 88.88 93 LEU A O 1
ATOM 753 N N . ARG A 1 94 ? -19.474 2.117 -0.727 1.00 85.88 94 ARG A N 1
ATOM 754 C CA . ARG A 1 94 ? -19.106 0.894 0.008 1.00 85.88 94 ARG A CA 1
ATOM 755 C C . ARG A 1 94 ? -20.195 -0.173 -0.072 1.00 85.88 94 ARG A C 1
ATOM 757 O O . ARG A 1 94 ? -19.902 -1.308 -0.445 1.00 85.88 94 ARG A O 1
ATOM 764 N N . LYS A 1 95 ? -21.457 0.185 0.193 1.00 90.31 95 LYS A N 1
ATOM 765 C CA . LYS A 1 95 ? -22.606 -0.738 0.107 1.00 90.31 95 LYS A CA 1
ATOM 766 C C . LYS A 1 95 ? -22.763 -1.311 -1.302 1.00 90.31 95 LYS A C 1
ATOM 768 O O . LYS A 1 95 ? -22.943 -2.516 -1.456 1.00 90.31 95 LYS A O 1
ATOM 773 N N . ARG A 1 96 ? -22.630 -0.478 -2.343 1.00 90.19 96 ARG A N 1
ATOM 774 C CA . ARG A 1 96 ? -22.668 -0.936 -3.745 1.00 90.19 96 ARG A CA 1
ATOM 775 C C . ARG A 1 96 ? -21.520 -1.888 -4.081 1.00 90.19 96 ARG A C 1
ATOM 777 O O . ARG A 1 96 ? -21.744 -2.869 -4.783 1.00 90.19 96 ARG A O 1
ATOM 784 N N . ALA A 1 97 ? -20.307 -1.603 -3.609 1.00 84.12 97 ALA A N 1
ATOM 785 C CA . ALA A 1 97 ? -19.151 -2.467 -3.830 1.00 84.12 97 ALA A CA 1
ATOM 786 C C . ALA A 1 97 ? -19.304 -3.822 -3.119 1.00 84.12 97 ALA A C 1
ATOM 788 O O . ALA A 1 97 ? -18.979 -4.849 -3.710 1.00 84.12 97 ALA A O 1
ATOM 789 N N . ALA A 1 98 ? -19.843 -3.834 -1.894 1.00 82.75 98 ALA A N 1
ATOM 790 C CA . ALA A 1 98 ? -20.137 -5.058 -1.150 1.00 82.75 98 ALA A CA 1
ATOM 791 C C . ALA A 1 98 ? -21.238 -5.892 -1.826 1.00 82.75 98 ALA A C 1
ATOM 793 O O . ALA A 1 98 ? -21.064 -7.091 -2.010 1.00 82.75 98 ALA A O 1
ATOM 794 N N . ALA A 1 99 ? -22.322 -5.255 -2.281 1.00 84.00 99 ALA A N 1
ATOM 795 C CA . ALA A 1 99 ? -23.424 -5.938 -2.960 1.00 84.00 99 ALA A CA 1
ATOM 796 C C . ALA A 1 99 ? -23.024 -6.567 -4.306 1.00 84.00 99 ALA A C 1
ATOM 798 O O . ALA A 1 99 ? -23.625 -7.546 -4.715 1.00 84.00 99 ALA A O 1
ATOM 799 N N . LYS A 1 100 ? -22.011 -6.024 -4.998 1.00 71.56 100 LYS A N 1
ATOM 800 C CA . LYS A 1 100 ? -21.465 -6.612 -6.238 1.00 71.56 100 LYS A CA 1
ATOM 801 C C . LYS A 1 100 ? -20.493 -7.775 -6.006 1.00 71.56 100 LYS A C 1
ATOM 803 O O . LYS A 1 100 ? -20.084 -8.403 -6.978 1.00 71.56 100 LYS A O 1
ATOM 808 N N . LYS A 1 101 ? -20.056 -7.997 -4.763 1.00 58.88 101 LYS A N 1
ATOM 809 C CA . LYS A 1 101 ? -19.172 -9.108 -4.379 1.00 58.88 101 LYS A CA 1
ATOM 810 C C . LYS A 1 101 ? -19.937 -10.331 -3.853 1.00 58.88 101 LYS A C 1
ATOM 812 O O . LYS A 1 101 ? -19.298 -11.363 -3.669 1.00 58.88 101 LYS A O 1
ATOM 817 N N . ALA A 1 102 ? -21.237 -10.193 -3.584 1.00 51.97 102 ALA A N 1
ATOM 818 C CA . ALA A 1 102 ? -22.148 -11.276 -3.207 1.00 51.97 102 ALA A CA 1
ATOM 819 C C . ALA A 1 102 ? -22.807 -11.876 -4.455 1.00 51.97 102 ALA A C 1
ATOM 821 O O . ALA A 1 102 ? -23.045 -13.101 -4.441 1.00 51.97 102 ALA A O 1
#

Mean predicted aligned error: 6.64 Å

Nearest PDB structures (foldseek):
  1s7i-assembly1_A-2  TM=8.971E-01  e=7.520E-03  Pseudomonas aeruginosa

pLDDT: mean 88.87, std 8.73, range [51.97, 97.88]

Solvent-accessible surface area (backbone atoms only — not comparable to full-atom values): 6823 Å² total; per-residue (Å²): 121,51,74,50,77,50,76,64,52,66,77,38,75,44,76,48,74,58,88,92,44,77,45,81,40,72,37,45,75,94,78,67,98,73,78,83,57,53,55,74,43,78,88,72,94,45,70,67,56,50,53,62,52,56,73,71,53,73,75,92,47,103,60,92,79,87,82,90,83,75,88,76,90,54,77,73,80,47,52,78,80,52,35,74,69,54,48,55,50,49,53,52,50,50,52,54,57,55,63,74,75,109

Foldseek 3Di:
DDWDFDDPQQQDWDWDDDPPDTDIDGDDPPDDPDDDGIDDDDDDPDPVRVVVVVVPDDPPDPDDDDDDDDDDDDPVVCPVVCPPVNVVVVVVVVVVVVVVVD

Radius of gyration: 18.22 Å; Cα contacts (8 Å, |Δi|>4): 64; chains: 1; bounding box: 42×34×39 Å